Protein AF-A0A956D1H0-F1 (afdb_monomer_lite)

Foldseek 3Di:
DDDDDDPQDAQLFEEDPDLVVGQHYPLQHGPPDDDDGDQARNHHNDDPVDDCVVVSVVSSVSSVVVNVVVVVPDPPD

Secondary structure (DSSP, 8-state):
------S----TT-B-SSTTT-SB-TTSBBTT-SS-B--SGGG--S--SS--HHHHHHHHHHHHHHHHHHHHSSTT-

Sequence (77 aa):
RIECSSQHPLGSIQMGATASASGVDPDGKLWDTDNVFVCDGSVIPTSLGVNPQLTIMAMATRIAQKLRARFRSMPGR

pLDDT: mean 93.11, std 7.49, range [58.03, 98.56]

Radius of gyration: 14.7 Å; chains: 1; bounding box: 30×33×46 Å

Structure (mmCIF, N/CA/C/O backbone):
data_AF-A0A956D1H0-F1
#
_entry.id   AF-A0A956D1H0-F1
#
loop_
_atom_site.group_PDB
_atom_site.id
_atom_site.type_symbol
_atom_site.label_atom_id
_atom_site.label_alt_id
_atom_site.label_comp_id
_atom_site.label_asym_id
_atom_site.label_entity_id
_atom_site.label_seq_id
_atom_site.pdbx_PDB_ins_code
_atom_site.Cartn_x
_atom_site.Cartn_y
_atom_site.Cartn_z
_atom_site.occupancy
_atom_site.B_iso_or_equiv
_atom_site.auth_seq_id
_atom_site.auth_comp_id
_atom_site.auth_asym_id
_atom_site.auth_atom_id
_atom_site.pdbx_PDB_model_num
ATOM 1 N N . ARG A 1 1 ? 11.440 -25.393 -21.939 1.00 72.25 1 ARG A N 1
ATOM 2 C CA . ARG A 1 1 ? 10.574 -24.556 -21.073 1.00 72.25 1 ARG A CA 1
ATOM 3 C C . ARG A 1 1 ? 11.447 -23.408 -20.594 1.00 72.25 1 ARG A C 1
ATOM 5 O O . ARG A 1 1 ? 12.530 -23.702 -20.115 1.00 72.25 1 ARG A O 1
ATOM 12 N N . ILE A 1 2 ? 11.067 -22.152 -20.816 1.00 75.00 2 ILE A N 1
ATOM 13 C CA . ILE A 1 2 ? 11.812 -21.014 -20.259 1.00 75.00 2 ILE A CA 1
ATOM 14 C C . ILE A 1 2 ? 11.213 -20.750 -18.879 1.00 75.00 2 ILE A C 1
ATOM 16 O O . ILE A 1 2 ? 10.014 -20.498 -18.781 1.00 75.00 2 ILE A O 1
ATOM 20 N N . GLU A 1 3 ? 12.015 -20.884 -17.827 1.00 78.31 3 GLU A N 1
ATOM 21 C CA . GLU A 1 3 ? 11.632 -20.470 -16.477 1.00 78.31 3 GLU A CA 1
ATOM 22 C C . GLU A 1 3 ? 11.989 -18.997 -16.287 1.00 78.31 3 GLU A C 1
ATOM 24 O O . GLU A 1 3 ? 13.119 -18.580 -16.533 1.00 78.31 3 GLU A O 1
ATOM 29 N N . CYS A 1 4 ? 11.002 -18.206 -15.874 1.00 78.62 4 CYS A N 1
ATOM 30 C CA . CYS A 1 4 ? 11.167 -16.806 -15.515 1.00 78.62 4 CYS A CA 1
ATOM 31 C C . CYS A 1 4 ? 10.950 -16.691 -14.005 1.00 78.62 4 CYS A C 1
ATOM 33 O O . CYS A 1 4 ? 9.876 -17.032 -13.510 1.00 78.62 4 CYS A O 1
ATOM 35 N N . SER A 1 5 ? 11.976 -16.255 -13.275 1.00 82.12 5 SER A N 1
ATOM 36 C CA . SER A 1 5 ? 11.939 -16.080 -11.823 1.00 82.12 5 SER A CA 1
ATOM 37 C C . SER A 1 5 ? 12.391 -14.670 -11.444 1.00 82.12 5 SER A C 1
ATOM 39 O O . SER A 1 5 ? 13.216 -14.056 -12.120 1.00 82.12 5 SER A O 1
ATOM 41 N N . SER A 1 6 ? 11.823 -14.139 -10.361 1.00 83.38 6 SER A N 1
ATOM 42 C CA . SER A 1 6 ? 12.197 -12.852 -9.771 1.00 83.38 6 SER A CA 1
ATOM 43 C C . SER A 1 6 ? 12.451 -13.046 -8.282 1.00 83.38 6 SER A C 1
ATOM 45 O O . SER A 1 6 ? 11.709 -13.765 -7.619 1.00 83.38 6 SER A O 1
ATOM 47 N N . GLN A 1 7 ? 13.488 -12.395 -7.757 1.00 85.56 7 GLN A N 1
ATOM 48 C CA . GLN A 1 7 ? 13.844 -12.441 -6.333 1.00 85.56 7 GLN A CA 1
ATOM 49 C C . GLN A 1 7 ? 13.155 -11.333 -5.517 1.00 85.56 7 GLN A C 1
ATOM 51 O O . GLN A 1 7 ? 13.175 -11.370 -4.292 1.00 85.56 7 GLN A O 1
ATOM 56 N N . HIS A 1 8 ? 12.528 -10.353 -6.181 1.00 91.88 8 HIS A N 1
ATOM 57 C CA . HIS A 1 8 ? 11.852 -9.225 -5.531 1.00 91.88 8 HIS A CA 1
ATOM 58 C C . HIS A 1 8 ? 10.434 -9.010 -6.094 1.00 91.88 8 HIS A C 1
ATOM 60 O O . HIS A 1 8 ? 10.166 -7.963 -6.691 1.00 91.88 8 HIS A O 1
ATOM 66 N N . PRO A 1 9 ? 9.517 -9.987 -5.967 1.00 91.38 9 PRO A N 1
ATOM 67 C CA . PRO A 1 9 ? 8.110 -9.740 -6.255 1.00 91.38 9 PRO A CA 1
ATOM 68 C C . PRO A 1 9 ? 7.552 -8.717 -5.253 1.00 91.38 9 PRO A C 1
ATOM 70 O O . PRO A 1 9 ? 7.693 -8.879 -4.043 1.00 91.38 9 PRO A O 1
ATOM 73 N N . LEU A 1 10 ? 6.933 -7.657 -5.768 1.00 95.75 10 LEU A N 1
ATOM 74 C CA . LEU A 1 10 ? 6.304 -6.576 -5.003 1.00 95.75 10 LEU A CA 1
ATOM 75 C C . LEU A 1 10 ? 4.914 -6.300 -5.585 1.00 95.75 10 LEU A C 1
ATOM 77 O O . LEU A 1 10 ? 4.622 -6.712 -6.709 1.00 95.75 10 LEU A O 1
ATOM 81 N N . GLY A 1 11 ? 4.076 -5.570 -4.851 1.00 95.81 11 GLY A N 1
ATOM 82 C CA . GLY A 1 11 ? 2.843 -5.018 -5.420 1.00 95.81 11 GLY A CA 1
ATOM 83 C C . GLY A 1 11 ? 1.682 -6.001 -5.559 1.00 95.81 11 GLY A C 1
ATOM 84 O O . GLY A 1 11 ? 0.754 -5.728 -6.312 1.00 95.81 11 GLY A O 1
ATOM 85 N N . SER A 1 12 ? 1.698 -7.135 -4.855 1.00 95.56 12 SER A N 1
ATOM 86 C CA . SER A 1 12 ? 0.580 -8.093 -4.846 1.00 95.56 12 SER A CA 1
ATOM 87 C C . SER A 1 12 ? -0.709 -7.514 -4.247 1.00 95.56 12 SER A C 1
ATOM 89 O O . SER A 1 12 ? -1.794 -7.973 -4.594 1.00 95.56 12 SER A O 1
ATOM 91 N N . ILE A 1 13 ? -0.605 -6.504 -3.374 1.00 96.81 13 ILE A N 1
ATOM 92 C CA . ILE A 1 13 ? -1.733 -5.766 -2.789 1.00 96.81 13 ILE A CA 1
ATOM 93 C C . ILE A 1 13 ? -1.357 -4.286 -2.767 1.00 96.81 13 ILE A C 1
ATOM 95 O O . ILE A 1 13 ? -0.949 -3.740 -1.744 1.00 96.81 13 ILE A O 1
ATOM 99 N N . GLN A 1 14 ? -1.444 -3.643 -3.928 1.00 96.62 14 GLN A N 1
ATOM 100 C CA . GLN A 1 14 ? -0.939 -2.287 -4.115 1.00 96.62 14 GLN A CA 1
ATOM 101 C C . GLN A 1 14 ? -1.637 -1.286 -3.188 1.00 96.62 14 GLN A C 1
ATOM 103 O O . GLN A 1 14 ? -2.856 -1.329 -3.004 1.00 96.62 14 GLN A O 1
ATOM 108 N N . MET A 1 15 ? -0.857 -0.356 -2.643 1.00 97.81 15 MET A N 1
ATOM 109 C CA . MET A 1 15 ? -1.360 0.839 -1.975 1.00 97.81 15 MET A CA 1
ATOM 110 C C . MET A 1 15 ? -1.767 1.895 -2.998 1.00 97.81 15 MET A C 1
ATOM 112 O O . MET A 1 15 ? -1.074 2.097 -3.997 1.00 97.81 15 MET A O 1
ATOM 116 N N . GLY A 1 16 ? -2.858 2.610 -2.733 1.00 97.12 16 GLY A N 1
ATOM 117 C CA . GLY A 1 16 ? -3.338 3.653 -3.634 1.00 97.12 16 GLY A CA 1
ATOM 118 C C . GLY A 1 16 ? -4.405 4.546 -3.022 1.00 97.12 16 GLY A C 1
ATOM 119 O O . GLY A 1 16 ? -4.768 4.413 -1.857 1.00 97.12 16 GLY A O 1
ATOM 120 N N . ALA A 1 17 ? -4.866 5.508 -3.820 1.00 97.12 17 ALA A N 1
ATOM 121 C CA . ALA A 1 17 ? -5.765 6.563 -3.363 1.00 97.12 17 ALA A CA 1
ATOM 122 C C . ALA A 1 17 ? -7.249 6.157 -3.353 1.00 97.12 17 ALA A C 1
ATOM 124 O O . ALA A 1 17 ? -8.040 6.812 -2.678 1.00 97.12 17 ALA A O 1
ATOM 125 N N . THR A 1 18 ? -7.639 5.113 -4.095 1.00 97.69 18 THR A N 1
ATOM 126 C CA . THR A 1 18 ? -9.039 4.678 -4.220 1.00 97.69 18 THR A CA 1
ATOM 127 C C . THR A 1 18 ? -9.169 3.158 -4.196 1.00 97.69 18 THR A C 1
ATOM 129 O O . THR A 1 18 ? -8.347 2.449 -4.773 1.00 97.69 18 THR A O 1
ATOM 132 N N . ALA A 1 19 ? -10.266 2.660 -3.617 1.00 97.25 19 ALA A N 1
ATOM 133 C CA . ALA A 1 19 ? -10.583 1.229 -3.562 1.00 97.25 19 ALA A CA 1
ATOM 134 C C . ALA A 1 19 ? -10.708 0.566 -4.942 1.00 97.25 19 ALA A C 1
ATOM 136 O O . ALA A 1 19 ? -10.411 -0.610 -5.104 1.00 97.25 19 ALA A O 1
ATOM 137 N N . SER A 1 20 ? -11.103 1.330 -5.963 1.00 97.00 20 SER A N 1
ATOM 138 C CA . SER A 1 20 ? -11.215 0.828 -7.336 1.00 97.00 20 SER A CA 1
ATOM 139 C C . SER A 1 20 ? -9.866 0.535 -7.999 1.00 97.00 20 SER A C 1
ATOM 141 O O . SER A 1 20 ? -9.838 -0.113 -9.041 1.00 97.00 20 SER A O 1
ATOM 143 N N . ALA A 1 21 ? -8.767 1.066 -7.456 1.00 94.56 21 ALA A N 1
ATOM 144 C CA . ALA A 1 21 ? -7.440 1.007 -8.064 1.00 94.56 21 ALA A CA 1
ATOM 145 C C . ALA A 1 21 ? -6.368 0.432 -7.124 1.00 94.56 21 ALA A C 1
ATOM 147 O O . ALA A 1 21 ? -5.198 0.393 -7.500 1.00 94.56 21 ALA A O 1
ATOM 148 N N . SER A 1 22 ? -6.726 0.019 -5.903 1.00 97.69 22 SER A N 1
ATOM 149 C CA . SER A 1 22 ? -5.763 -0.460 -4.910 1.00 97.69 22 SER A CA 1
ATOM 150 C C . SER A 1 22 ? -6.382 -1.437 -3.915 1.00 97.69 22 SER A C 1
ATOM 152 O O . SER A 1 22 ? -7.579 -1.398 -3.645 1.00 97.69 22 SER A O 1
ATOM 154 N N . GLY A 1 23 ? -5.552 -2.308 -3.339 1.00 97.50 23 GLY A N 1
ATOM 155 C CA . GLY A 1 23 ? -5.984 -3.239 -2.294 1.00 97.50 23 GLY A CA 1
ATOM 156 C C . GLY A 1 23 ? -5.997 -2.607 -0.902 1.00 97.50 23 GLY A C 1
ATOM 157 O O . GLY A 1 23 ? -6.828 -2.964 -0.069 1.00 97.50 23 GLY A O 1
ATOM 158 N N . VAL A 1 24 ? -5.110 -1.637 -0.664 1.00 98.38 24 VAL A N 1
ATOM 159 C CA . VAL A 1 24 ? -5.057 -0.867 0.586 1.00 98.38 24 VAL A CA 1
ATOM 160 C C . VAL A 1 24 ? -5.106 0.636 0.335 1.00 98.38 24 VAL A C 1
ATOM 162 O O . VAL A 1 24 ? -4.716 1.128 -0.734 1.00 98.38 24 VAL A O 1
ATOM 165 N N . ASP A 1 25 ? -5.574 1.357 1.347 1.00 97.38 25 ASP A N 1
ATOM 166 C CA . ASP A 1 25 ? -5.535 2.813 1.414 1.00 97.38 25 ASP A CA 1
ATOM 167 C C . ASP A 1 25 ? -4.095 3.342 1.613 1.00 97.38 25 ASP A C 1
ATOM 169 O O . ASP A 1 25 ? -3.167 2.559 1.854 1.00 97.38 25 ASP A O 1
ATOM 173 N N . PRO A 1 26 ? -3.866 4.669 1.544 1.00 96.81 26 PRO A N 1
ATOM 174 C CA . PRO A 1 26 ? -2.535 5.258 1.703 1.00 96.81 26 PRO A CA 1
ATOM 175 C C . PRO A 1 26 ? -1.884 5.065 3.077 1.00 96.81 26 PRO A C 1
ATOM 177 O O . PRO A 1 26 ? -0.729 5.455 3.243 1.00 96.81 26 PRO A O 1
ATOM 180 N N . ASP A 1 27 ? -2.582 4.514 4.067 1.00 96.50 27 ASP A N 1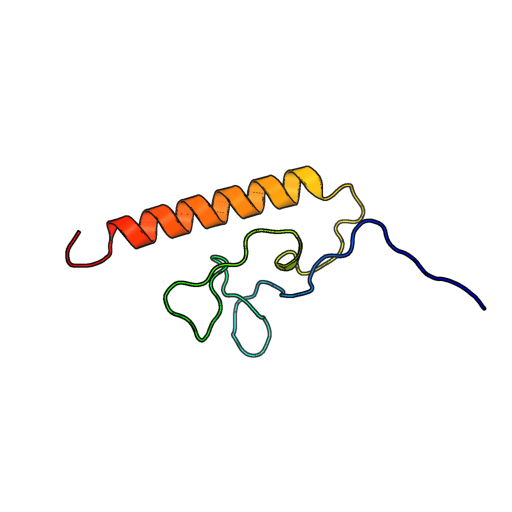
ATOM 181 C CA . ASP A 1 27 ? -2.043 4.189 5.387 1.00 96.50 27 ASP A CA 1
ATOM 182 C C . ASP A 1 27 ? -1.935 2.665 5.602 1.00 96.50 27 ASP A C 1
ATOM 184 O O . ASP A 1 27 ? -1.612 2.222 6.703 1.00 96.50 27 ASP A O 1
ATOM 188 N N . GLY A 1 28 ? -2.117 1.867 4.543 1.00 97.56 28 GLY A N 1
ATOM 189 C CA . GLY A 1 28 ? -1.912 0.419 4.534 1.00 97.56 28 GLY A CA 1
ATOM 190 C C . GLY A 1 28 ? -3.109 -0.397 5.021 1.00 97.56 28 GLY A C 1
ATOM 191 O O . GLY A 1 28 ? -2.967 -1.607 5.195 1.00 97.56 28 GLY A O 1
ATOM 192 N N . LYS A 1 29 ? -4.274 0.223 5.255 1.00 97.62 29 LYS A N 1
ATOM 193 C CA . LYS A 1 29 ? -5.495 -0.475 5.690 1.00 97.62 29 LYS A CA 1
ATOM 194 C C . LYS A 1 29 ? -6.217 -1.079 4.489 1.00 97.62 29 LYS A C 1
ATOM 196 O O . LYS A 1 29 ? -6.372 -0.409 3.469 1.00 97.62 29 LYS A O 1
ATOM 201 N N . LEU A 1 30 ? -6.734 -2.302 4.615 1.00 97.88 30 LEU A N 1
ATOM 202 C CA . LEU A 1 30 ? -7.679 -2.828 3.622 1.00 97.88 30 LEU A CA 1
ATOM 203 C C . LEU A 1 30 ? -8.955 -1.977 3.615 1.00 97.88 30 LEU A C 1
ATOM 205 O O . LEU A 1 30 ? -9.478 -1.624 4.678 1.00 97.88 30 LEU A O 1
ATOM 209 N N . TRP A 1 31 ? -9.469 -1.682 2.422 1.00 97.50 31 TRP A N 1
ATOM 210 C CA . TRP A 1 31 ? -10.638 -0.817 2.239 1.00 97.50 31 TRP A CA 1
ATOM 211 C C . TRP A 1 31 ? -11.872 -1.314 3.002 1.00 97.50 31 TRP A C 1
ATOM 213 O O . TRP A 1 31 ? -12.470 -0.541 3.752 1.00 97.50 31 TRP A O 1
ATOM 223 N N . ASP A 1 32 ? -12.160 -2.613 2.914 1.00 95.19 32 ASP A N 1
ATOM 224 C CA . ASP A 1 32 ? -13.377 -3.236 3.457 1.00 95.19 32 ASP A CA 1
ATOM 225 C C . ASP A 1 32 ? -13.214 -3.776 4.889 1.00 95.19 32 ASP A C 1
ATOM 227 O O . ASP A 1 32 ? -13.947 -4.663 5.325 1.00 95.19 32 ASP A O 1
ATOM 231 N N . THR A 1 33 ? -12.227 -3.276 5.638 1.00 95.50 33 THR A N 1
ATOM 232 C CA . THR A 1 33 ? -11.984 -3.702 7.025 1.00 95.50 33 THR A CA 1
ATOM 233 C C . THR A 1 33 ? -11.737 -2.517 7.948 1.00 95.50 33 THR A C 1
ATOM 235 O O . THR A 1 33 ? -11.240 -1.468 7.528 1.00 95.50 33 THR A O 1
ATOM 238 N N . ASP A 1 3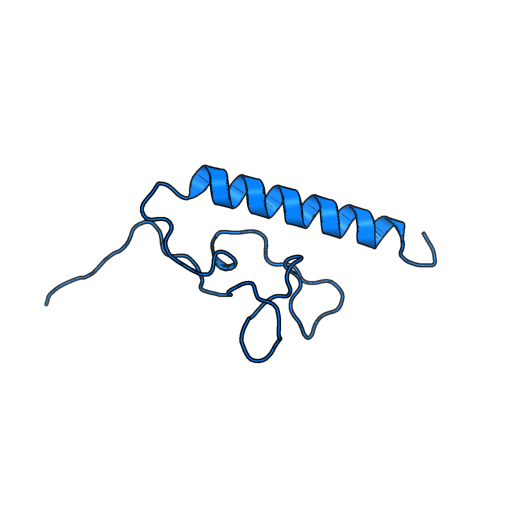4 ? -12.016 -2.695 9.237 1.00 90.38 34 ASP A N 1
ATOM 239 C CA . ASP A 1 34 ? -11.787 -1.647 10.236 1.00 90.38 34 ASP A CA 1
ATOM 240 C C . ASP A 1 34 ? -10.383 -1.675 10.848 1.00 90.38 34 ASP A C 1
ATOM 242 O O . ASP A 1 34 ? -9.886 -0.640 11.310 1.00 90.38 34 ASP A O 1
ATOM 246 N N . ASN A 1 35 ? -9.738 -2.844 10.861 1.00 93.25 35 ASN A N 1
ATOM 247 C CA . ASN A 1 35 ? -8.538 -3.101 11.656 1.00 93.25 35 ASN A CA 1
ATOM 248 C C . ASN A 1 35 ? -7.519 -4.061 11.007 1.00 93.25 35 ASN A C 1
ATOM 250 O O . ASN A 1 35 ? -6.658 -4.580 11.719 1.00 93.25 35 ASN A O 1
ATOM 254 N N . VAL A 1 36 ? -7.576 -4.285 9.689 1.00 96.88 36 VAL A N 1
ATOM 255 C CA . VAL A 1 36 ? -6.603 -5.127 8.972 1.00 96.88 36 VAL A CA 1
ATOM 256 C C . VAL A 1 36 ? -5.676 -4.262 8.120 1.00 96.88 36 VAL A C 1
ATOM 258 O O . VAL A 1 36 ? -6.131 -3.442 7.322 1.00 96.88 36 VAL A O 1
ATOM 261 N N . PHE A 1 37 ? -4.367 -4.458 8.295 1.00 97.75 37 PHE A N 1
ATOM 262 C CA . PHE A 1 37 ? -3.315 -3.669 7.654 1.00 97.75 37 PHE A CA 1
ATOM 263 C C . PHE A 1 37 ? -2.277 -4.578 6.992 1.00 97.75 37 PHE A C 1
ATOM 265 O O . PHE A 1 37 ? -1.947 -5.636 7.529 1.00 97.75 37 PHE A O 1
ATOM 272 N N . VAL A 1 38 ? -1.735 -4.140 5.857 1.00 98.06 38 VAL A N 1
ATOM 273 C CA . VAL A 1 38 ? -0.647 -4.813 5.133 1.00 98.06 38 VAL A CA 1
ATOM 274 C C . VAL A 1 38 ? 0.603 -3.944 5.225 1.00 98.06 38 VAL A C 1
ATOM 276 O O . VAL A 1 38 ? 0.559 -2.769 4.878 1.00 98.06 38 VAL A O 1
ATOM 279 N N . CYS A 1 39 ? 1.717 -4.506 5.696 1.00 97.62 39 CYS A N 1
ATOM 280 C CA . CYS A 1 39 ? 2.922 -3.742 6.053 1.00 97.62 39 CYS A CA 1
ATOM 281 C C . CYS A 1 39 ? 4.209 -4.266 5.392 1.00 97.62 39 CYS A C 1
ATOM 283 O O . CYS A 1 39 ? 5.296 -3.999 5.895 1.00 97.62 39 CYS A O 1
ATOM 285 N N . ASP A 1 40 ? 4.116 -5.043 4.314 1.00 97.38 40 ASP A N 1
ATOM 286 C CA . ASP A 1 40 ? 5.263 -5.670 3.644 1.00 97.38 40 ASP A CA 1
ATOM 287 C C . ASP A 1 40 ? 5.444 -5.170 2.194 1.00 97.38 40 ASP A C 1
ATOM 289 O O . ASP A 1 40 ? 4.866 -4.164 1.788 1.00 97.38 40 ASP A O 1
ATOM 293 N N . GLY A 1 41 ? 6.268 -5.849 1.389 1.00 96.88 41 GLY A N 1
ATOM 294 C CA . GLY A 1 41 ? 6.502 -5.480 -0.015 1.00 96.88 41 GLY A CA 1
ATOM 295 C C . GLY A 1 41 ? 5.259 -5.515 -0.913 1.00 96.88 41 GLY A C 1
ATOM 296 O O . GLY A 1 41 ? 5.280 -4.924 -1.996 1.00 96.88 41 GLY A O 1
ATOM 297 N N . SER A 1 42 ? 4.164 -6.138 -0.470 1.00 97.69 42 SER A N 1
ATOM 298 C CA . SER A 1 42 ? 2.904 -6.211 -1.214 1.00 97.69 42 SER A CA 1
ATOM 299 C C . SER A 1 42 ? 2.323 -4.831 -1.498 1.00 97.69 42 SER A C 1
ATOM 301 O O . SER A 1 42 ? 1.728 -4.643 -2.555 1.00 97.69 42 SER A O 1
ATOM 303 N N . VAL A 1 43 ? 2.536 -3.857 -0.601 1.00 97.88 43 VAL A N 1
ATOM 304 C CA . VAL A 1 43 ? 1.973 -2.502 -0.738 1.00 97.88 43 VAL A CA 1
ATOM 305 C C . VAL A 1 43 ? 2.740 -1.607 -1.704 1.00 97.88 43 VAL A C 1
ATOM 307 O O . VAL A 1 43 ? 2.242 -0.547 -2.079 1.00 97.88 43 VAL A O 1
ATOM 310 N N . ILE A 1 44 ? 3.948 -2.005 -2.114 1.00 97.31 44 ILE A N 1
ATOM 311 C CA . ILE A 1 44 ? 4.795 -1.214 -3.009 1.00 97.31 44 ILE A CA 1
ATOM 312 C C . ILE A 1 44 ? 4.296 -1.424 -4.448 1.00 97.31 44 ILE A C 1
ATOM 314 O O . ILE A 1 44 ? 4.454 -2.519 -4.980 1.00 97.31 44 ILE A O 1
ATOM 318 N N . PRO A 1 45 ? 3.706 -0.408 -5.107 1.00 94.19 45 PRO A N 1
ATOM 319 C CA . PRO A 1 45 ? 2.919 -0.612 -6.326 1.00 94.19 45 PRO A CA 1
ATOM 320 C C . PRO A 1 45 ? 3.743 -1.025 -7.552 1.00 94.19 45 PRO A C 1
ATOM 322 O O . PRO A 1 45 ? 3.196 -1.530 -8.526 1.00 94.19 45 PRO A O 1
ATOM 325 N N . THR A 1 46 ? 5.056 -0.819 -7.530 1.00 91.94 46 THR A N 1
ATOM 326 C CA . THR A 1 46 ? 5.943 -1.074 -8.667 1.00 91.94 46 THR A CA 1
ATOM 327 C C . THR A 1 46 ? 7.288 -1.596 -8.185 1.00 91.94 46 THR A C 1
ATOM 329 O O . THR A 1 46 ? 7.718 -1.310 -7.067 1.00 91.94 46 THR A O 1
ATOM 332 N N . SER A 1 47 ? 7.977 -2.333 -9.058 1.00 90.75 47 SER A N 1
ATOM 333 C CA . SER A 1 47 ? 9.382 -2.668 -8.844 1.00 90.75 47 SER A CA 1
ATOM 334 C C . SER A 1 47 ? 10.210 -1.396 -8.655 1.00 90.75 47 SER A C 1
ATOM 336 O O . SER A 1 47 ? 9.994 -0.389 -9.329 1.00 90.75 47 SER A O 1
ATOM 338 N N . LEU A 1 48 ? 11.165 -1.454 -7.731 1.00 92.12 48 LEU A N 1
ATOM 339 C CA . LEU A 1 48 ? 12.041 -0.329 -7.409 1.00 92.12 48 LEU A CA 1
ATOM 340 C C . LEU A 1 48 ? 13.332 -0.335 -8.238 1.00 92.12 48 LEU A C 1
ATOM 342 O O . LEU A 1 48 ? 14.103 0.615 -8.166 1.00 92.12 48 LEU A O 1
ATOM 346 N N . GLY A 1 49 ? 13.614 -1.419 -8.974 1.00 91.44 49 GLY A N 1
ATOM 347 C CA . GLY A 1 49 ? 14.873 -1.603 -9.713 1.00 91.44 49 GLY A CA 1
ATOM 348 C C . GLY A 1 49 ? 16.122 -1.765 -8.830 1.00 91.44 49 GLY A C 1
ATOM 349 O O . GLY A 1 49 ? 17.211 -2.002 -9.342 1.00 91.44 49 GLY A O 1
ATOM 350 N N . VAL 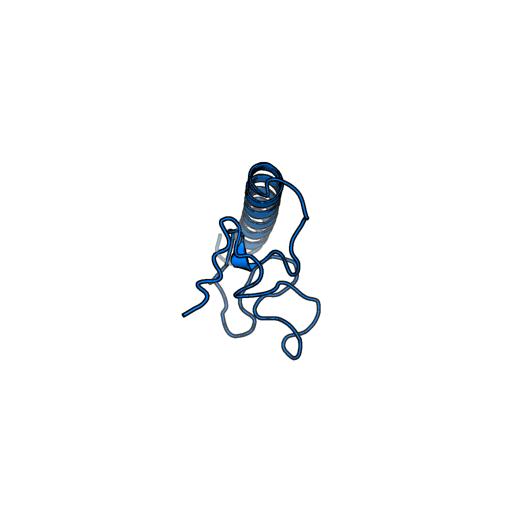A 1 50 ? 15.965 -1.675 -7.509 1.00 93.19 50 VAL A N 1
ATOM 351 C CA . VAL A 1 50 ? 17.007 -1.812 -6.484 1.00 93.19 50 VAL A CA 1
ATOM 352 C C . VAL A 1 50 ? 16.533 -2.760 -5.382 1.00 93.19 50 VAL A C 1
ATOM 354 O O . VAL A 1 50 ? 15.375 -3.183 -5.371 1.00 93.19 50 VAL A O 1
ATOM 357 N N . ASN A 1 51 ? 17.419 -3.098 -4.441 1.00 95.19 51 ASN A N 1
ATOM 358 C CA . ASN A 1 51 ? 17.051 -3.914 -3.285 1.00 95.19 51 ASN A CA 1
ATOM 359 C C . ASN A 1 51 ? 15.925 -3.224 -2.475 1.00 95.19 51 ASN A C 1
ATOM 361 O O . ASN A 1 51 ? 16.130 -2.106 -1.991 1.00 95.19 51 ASN A O 1
ATOM 365 N N . PRO A 1 52 ? 14.754 -3.869 -2.295 1.00 95.81 52 PRO A N 1
ATOM 366 C CA . PRO A 1 52 ? 13.600 -3.240 -1.664 1.00 95.81 52 PRO A CA 1
ATOM 367 C C . PRO A 1 52 ? 13.650 -3.230 -0.131 1.00 95.81 52 PRO A C 1
ATOM 369 O O . PRO A 1 52 ? 12.773 -2.630 0.485 1.00 95.81 52 PRO A O 1
ATOM 372 N N . GLN A 1 53 ? 14.637 -3.869 0.507 1.00 96.31 53 GLN A N 1
ATOM 373 C CA . GLN A 1 53 ? 14.668 -4.095 1.957 1.00 96.31 53 GLN A CA 1
ATOM 374 C C . GLN A 1 53 ? 14.433 -2.815 2.773 1.00 96.31 53 GLN A C 1
ATOM 376 O O . GLN A 1 53 ? 13.544 -2.780 3.623 1.00 96.31 53 GLN A O 1
ATOM 381 N N . LEU A 1 54 ? 15.202 -1.751 2.514 1.00 97.62 54 LEU A N 1
ATOM 382 C CA . LEU A 1 54 ? 15.062 -0.488 3.249 1.00 97.62 54 LEU A CA 1
ATOM 383 C C . LEU A 1 54 ? 13.716 0.187 2.976 1.00 97.62 54 LEU A C 1
ATOM 385 O O . LEU A 1 54 ? 13.109 0.724 3.900 1.00 97.62 54 LEU A O 1
ATOM 389 N N . THR A 1 55 ? 13.217 0.121 1.742 1.00 97.19 55 THR A N 1
ATOM 390 C CA . THR A 1 55 ? 11.911 0.685 1.383 1.00 97.19 55 THR A CA 1
ATOM 391 C C . THR A 1 55 ? 10.771 -0.054 2.077 1.00 97.19 55 THR A C 1
ATOM 393 O O . THR A 1 55 ? 9.863 0.594 2.595 1.00 97.19 55 THR A O 1
ATOM 396 N N . ILE A 1 56 ? 10.835 -1.386 2.159 1.00 98.06 56 ILE A N 1
ATOM 397 C CA . ILE A 1 56 ? 9.860 -2.202 2.893 1.00 98.06 56 ILE A CA 1
ATOM 398 C C . ILE A 1 56 ? 9.895 -1.842 4.381 1.00 98.06 56 ILE A C 1
ATOM 400 O O . ILE A 1 56 ? 8.853 -1.529 4.951 1.00 98.06 56 ILE A O 1
ATOM 404 N N . MET A 1 57 ? 11.080 -1.801 5.003 1.00 98.56 57 MET A N 1
ATOM 405 C CA . MET A 1 57 ? 11.213 -1.437 6.422 1.00 98.56 57 MET A CA 1
ATOM 406 C C . MET A 1 57 ? 10.702 -0.019 6.711 1.00 98.56 57 MET A C 1
ATOM 408 O O . MET A 1 57 ? 10.006 0.202 7.706 1.00 98.56 57 MET A O 1
ATOM 412 N N . ALA A 1 58 ? 11.000 0.944 5.836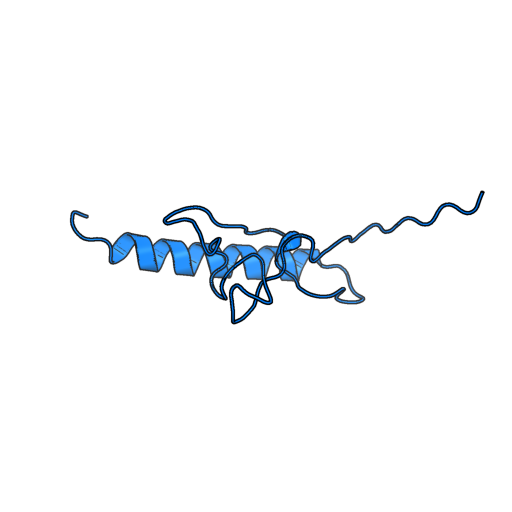 1.00 98.31 58 ALA A N 1
ATOM 413 C CA . ALA A 1 58 ? 10.509 2.312 5.959 1.00 98.31 58 ALA A CA 1
ATOM 414 C C . ALA A 1 58 ? 8.979 2.379 5.835 1.00 98.31 58 ALA A C 1
ATOM 416 O O . ALA A 1 58 ? 8.324 3.039 6.646 1.00 98.31 58 ALA A O 1
ATOM 417 N N . MET A 1 59 ? 8.395 1.665 4.867 1.00 98.06 59 MET A N 1
ATOM 418 C CA . MET A 1 59 ? 6.946 1.641 4.668 1.00 98.06 59 MET A CA 1
ATOM 419 C C . MET A 1 59 ? 6.222 0.972 5.840 1.00 98.06 59 MET A C 1
ATOM 421 O O . MET A 1 59 ? 5.274 1.548 6.374 1.00 98.06 59 MET A O 1
ATOM 425 N N . ALA A 1 60 ? 6.720 -0.177 6.305 1.00 98.50 60 ALA A N 1
ATOM 426 C CA . ALA A 1 60 ? 6.205 -0.874 7.481 1.00 98.50 60 ALA A CA 1
ATOM 427 C C . ALA A 1 60 ? 6.209 0.036 8.719 1.00 98.50 60 ALA A C 1
ATOM 429 O O . ALA A 1 60 ? 5.218 0.132 9.444 1.00 98.50 60 ALA A O 1
ATOM 430 N N . THR A 1 61 ? 7.308 0.771 8.923 1.00 98.56 61 THR A N 1
ATOM 431 C CA . THR A 1 61 ? 7.447 1.726 10.029 1.00 98.56 61 THR A CA 1
ATOM 432 C C . THR A 1 61 ? 6.438 2.868 9.916 1.00 98.56 61 THR A C 1
ATOM 434 O O . THR A 1 61 ? 5.794 3.217 10.908 1.00 98.56 61 THR A O 1
ATOM 437 N N . ARG A 1 62 ? 6.250 3.436 8.716 1.00 98.19 62 ARG A N 1
ATOM 438 C CA . ARG A 1 62 ? 5.262 4.501 8.480 1.00 98.19 62 ARG A CA 1
ATOM 439 C C . ARG A 1 62 ? 3.845 4.024 8.800 1.00 98.19 62 ARG A C 1
ATOM 441 O O . ARG A 1 62 ? 3.115 4.725 9.499 1.00 98.19 62 ARG A O 1
ATOM 448 N N . ILE A 1 63 ? 3.472 2.833 8.335 1.00 98.12 63 ILE A N 1
ATOM 449 C CA . ILE A 1 63 ? 2.147 2.248 8.585 1.00 98.12 63 ILE A CA 1
ATOM 450 C C . ILE A 1 63 ? 1.948 1.998 10.083 1.00 98.12 63 ILE A C 1
ATOM 452 O O . ILE A 1 63 ? 0.930 2.397 10.645 1.00 98.12 63 ILE A O 1
ATOM 456 N N . ALA A 1 64 ? 2.951 1.454 10.775 1.00 98.00 64 ALA A N 1
ATOM 457 C CA . ALA A 1 64 ? 2.894 1.261 12.223 1.00 98.00 64 ALA A CA 1
ATOM 458 C C . ALA A 1 64 ? 2.697 2.585 12.991 1.00 98.00 64 ALA A C 1
ATOM 460 O O . ALA A 1 64 ? 1.929 2.640 13.955 1.00 98.00 64 ALA A O 1
ATOM 461 N N . GLN A 1 65 ? 3.341 3.676 12.560 1.00 97.88 65 GLN A N 1
ATOM 462 C CA . GLN A 1 65 ? 3.145 5.006 13.153 1.00 97.88 65 GLN A CA 1
ATOM 463 C C . GLN A 1 65 ? 1.719 5.534 12.938 1.00 97.88 65 GLN A C 1
ATOM 465 O O . GLN A 1 65 ? 1.120 6.077 13.871 1.00 97.88 65 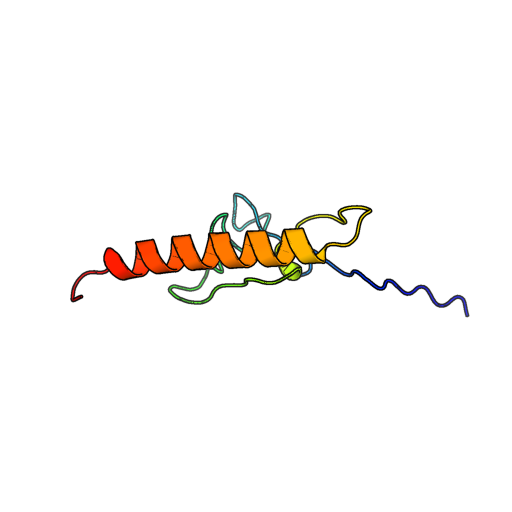GLN A O 1
ATOM 470 N N . LYS A 1 66 ? 1.155 5.346 11.740 1.00 95.94 66 LYS A N 1
ATOM 471 C CA . LYS A 1 66 ? -0.232 5.717 11.415 1.00 95.94 66 LYS A CA 1
ATOM 472 C C . LYS A 1 66 ? -1.237 4.918 12.233 1.00 95.94 66 LYS A C 1
ATOM 474 O O . LYS A 1 66 ? -2.127 5.498 12.855 1.00 95.94 66 LYS A O 1
ATOM 479 N N . LEU A 1 67 ? -1.025 3.609 12.323 1.00 95.00 67 LEU A N 1
ATOM 480 C CA . LEU A 1 67 ? -1.819 2.711 13.149 1.00 95.00 67 LEU A CA 1
ATOM 481 C C . LEU A 1 67 ? -1.779 3.129 14.623 1.00 95.00 67 LEU A C 1
ATOM 483 O O . LEU A 1 67 ? -2.823 3.260 15.259 1.00 95.00 67 LEU A O 1
ATOM 487 N N . ARG A 1 68 ? -0.588 3.427 15.159 1.00 95.12 68 ARG A N 1
ATOM 488 C CA . ARG A 1 68 ? -0.427 3.943 16.526 1.00 95.12 68 ARG A CA 1
ATOM 489 C C . ARG A 1 68 ? -1.218 5.233 16.746 1.00 95.12 68 ARG A C 1
ATOM 491 O O . ARG A 1 68 ? -1.852 5.371 17.789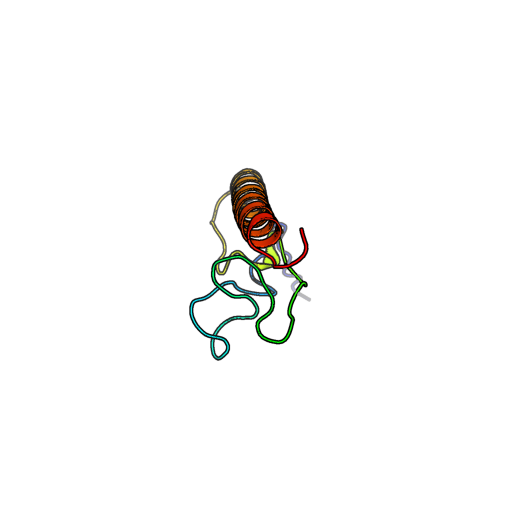 1.00 95.12 68 ARG A O 1
ATOM 498 N N . ALA A 1 69 ? -1.176 6.175 15.804 1.00 93.00 69 ALA A N 1
ATOM 499 C CA . ALA A 1 69 ? -1.930 7.423 15.908 1.00 93.00 69 ALA A CA 1
ATOM 500 C C . ALA A 1 69 ? -3.447 7.167 15.924 1.00 93.00 69 ALA A C 1
ATOM 502 O O . ALA A 1 69 ? -4.130 7.670 16.814 1.00 93.00 69 ALA A O 1
ATOM 503 N N . ARG A 1 70 ? -3.947 6.309 15.024 1.00 90.50 70 ARG A N 1
ATOM 504 C CA . ARG A 1 70 ? -5.363 5.907 14.956 1.00 90.50 70 ARG A CA 1
ATOM 505 C C . ARG A 1 70 ? -5.838 5.230 16.242 1.00 90.50 70 ARG A C 1
ATOM 507 O O . ARG A 1 70 ? -6.907 5.550 16.749 1.00 90.50 70 ARG A O 1
ATOM 514 N N . PHE A 1 71 ? -5.029 4.334 16.806 1.00 88.12 71 PHE A N 1
ATOM 515 C CA . PHE A 1 71 ? -5.344 3.675 18.076 1.00 88.12 71 PHE A CA 1
ATOM 516 C C . PHE A 1 71 ? -5.439 4.643 19.258 1.00 88.12 71 PHE A C 1
ATOM 518 O O . PHE A 1 71 ? -6.179 4.367 20.197 1.00 88.12 71 PHE A O 1
ATOM 525 N N . ARG A 1 72 ? -4.679 5.746 19.251 1.00 88.19 72 ARG A N 1
ATOM 526 C CA . ARG A 1 72 ? -4.756 6.778 20.300 1.00 88.19 72 ARG A CA 1
ATOM 527 C C . ARG A 1 72 ? -5.989 7.669 20.166 1.00 88.19 72 ARG A C 1
ATOM 529 O O . ARG A 1 72 ? -6.353 8.305 21.143 1.00 88.19 72 ARG A O 1
ATOM 536 N N . SER A 1 73 ? -6.593 7.743 18.982 1.00 86.06 73 SER A N 1
ATOM 537 C CA . SER A 1 73 ? -7.782 8.561 18.722 1.00 86.06 73 SER A CA 1
ATOM 538 C C . SER A 1 73 ? -9.097 7.777 18.794 1.00 86.06 73 SER A C 1
ATOM 540 O O . SER A 1 73 ? -10.149 8.355 18.535 1.00 86.06 73 SER A O 1
ATOM 542 N N . MET A 1 74 ? -9.067 6.469 19.078 1.00 83.44 74 MET A N 1
ATOM 543 C CA . MET A 1 74 ? -10.286 5.662 19.184 1.00 83.44 74 MET A CA 1
ATOM 544 C C . MET A 1 74 ? -11.036 5.963 20.495 1.00 83.44 74 MET A C 1
ATOM 546 O O . MET A 1 74 ? -10.407 5.953 21.553 1.00 83.44 74 MET A O 1
ATOM 550 N N . PRO A 1 75 ? -12.364 6.185 20.454 1.00 77.94 75 PRO A N 1
ATOM 551 C CA . PRO A 1 75 ? -13.172 6.388 21.656 1.00 77.94 75 PRO A CA 1
ATOM 552 C C . PRO A 1 75 ? -13.124 5.170 22.588 1.00 77.94 75 PRO A C 1
ATOM 554 O O . PRO A 1 75 ? -13.204 4.035 22.122 1.00 77.94 75 PRO A O 1
ATOM 557 N N . GLY A 1 76 ? -13.039 5.404 23.901 1.00 75.69 76 GLY A N 1
ATOM 558 C CA . GLY A 1 76 ? -13.000 4.334 24.909 1.00 75.69 76 GLY A CA 1
ATOM 559 C C . GLY A 1 76 ? -11.598 3.801 25.234 1.00 75.69 76 GLY A C 1
ATOM 560 O O . GLY A 1 76 ? -11.483 2.758 25.877 1.00 75.69 76 GLY A O 1
ATOM 561 N N . ARG A 1 77 ? -10.550 4.514 24.805 1.00 58.03 77 ARG A N 1
ATOM 562 C CA . ARG A 1 77 ? -9.165 4.378 25.271 1.00 58.03 77 ARG A CA 1
ATOM 563 C C . ARG A 1 77 ? -8.690 5.644 25.967 1.00 58.03 77 ARG A C 1
ATOM 565 O O . ARG A 1 77 ? -9.203 6.727 25.612 1.00 58.03 77 ARG A O 1
#